Protein AF-A0A920AHR8-F1 (afdb_monomer)

Sequence (58 aa):
MDLQQREQSFRGYFSLETLTLRHRLFEGGWSAPMRRELFQRGDAVGVLPWDPKRMNWC

Secondary structure (DSSP, 8-state):
-EEEEEEEEEESSSEEEEEEEE-B-TTSSBPPPEEEEEEE-----------TTT----

Foldseek 3Di:
DAWDDKDFPDDDPKTKIKTFGWDADPVGDIDDTDIDIDTDDDDDDDDDDDDPVPPPDD

Mean predicted aligned error: 6.8 Å

Structure (mmCIF, N/CA/C/O backbone):
data_AF-A0A920AHR8-F1
#
_entry.id   AF-A0A920AHR8-F1
#
loop_
_atom_site.group_PDB
_atom_site.id
_atom_site.type_symbol
_atom_site.label_atom_id
_atom_site.label_alt_id
_atom_site.label_comp_id
_atom_site.label_asym_id
_atom_site.label_entity_id
_atom_site.label_seq_id
_atom_site.pdbx_PDB_ins_code
_atom_site.Cartn_x
_atom_site.Cartn_y
_atom_site.Cartn_z
_atom_site.occupancy
_atom_site.B_iso_or_equiv
_atom_site.auth_seq_id
_atom_site.auth_comp_id
_atom_site.auth_asym_id
_atom_site.auth_atom_id
_atom_site.pdbx_PDB_model_num
ATOM 1 N N . MET A 1 1 ? -15.260 -3.034 3.931 1.00 89.69 1 MET A N 1
ATOM 2 C CA . MET A 1 1 ? -14.322 -1.998 4.411 1.00 89.69 1 MET A CA 1
ATOM 3 C C . MET A 1 1 ? -15.121 -0.723 4.604 1.00 89.69 1 MET A C 1
ATOM 5 O O . MET A 1 1 ? -16.081 -0.543 3.869 1.00 89.69 1 MET A O 1
ATOM 9 N N . ASP A 1 2 ? -14.786 0.098 5.590 1.00 96.69 2 ASP A N 1
ATOM 10 C CA . ASP A 1 2 ? -15.464 1.367 5.872 1.00 96.69 2 ASP A CA 1
ATOM 11 C C . ASP A 1 2 ? -14.396 2.451 6.064 1.00 96.69 2 ASP A C 1
ATOM 13 O O . ASP A 1 2 ? -13.562 2.344 6.967 1.00 96.69 2 ASP A O 1
ATOM 17 N N . LEU A 1 3 ? -14.360 3.415 5.141 1.00 97.25 3 LEU A N 1
ATOM 18 C CA . LEU A 1 3 ? -13.371 4.488 5.095 1.00 97.25 3 LEU A CA 1
ATOM 19 C C . LEU A 1 3 ? -13.934 5.702 5.826 1.00 97.25 3 LEU A C 1
ATOM 21 O O . LEU A 1 3 ? -14.915 6.291 5.386 1.00 97.25 3 LEU A O 1
ATOM 25 N N . GLN A 1 4 ? -13.285 6.086 6.918 1.00 97.25 4 GLN A N 1
ATOM 26 C CA . GLN A 1 4 ? -13.741 7.186 7.763 1.00 97.25 4 GLN A CA 1
ATOM 27 C C . GLN A 1 4 ? -13.068 8.503 7.385 1.00 97.25 4 GLN A C 1
ATOM 29 O O . GLN A 1 4 ? -13.696 9.554 7.454 1.00 97.25 4 GLN A O 1
ATOM 34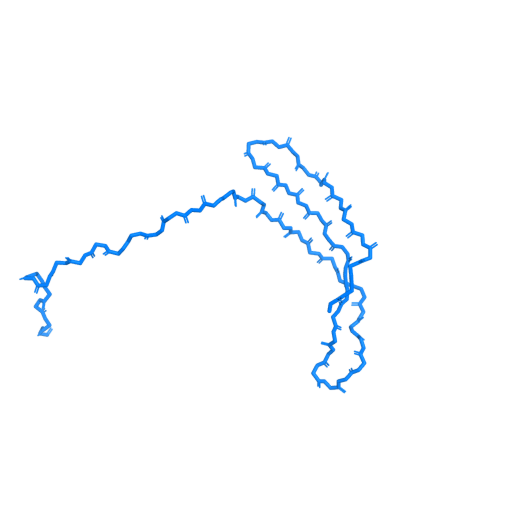 N N . GLN A 1 5 ? -11.799 8.455 6.971 1.00 96.94 5 GLN A N 1
ATOM 35 C CA . GLN A 1 5 ? -11.054 9.651 6.598 1.00 96.94 5 GLN A CA 1
ATOM 36 C C . GLN A 1 5 ? -9.948 9.341 5.590 1.00 96.94 5 GLN A C 1
ATOM 38 O O . GLN A 1 5 ? -9.323 8.277 5.638 1.00 96.94 5 GLN A O 1
ATOM 43 N N . ARG A 1 6 ? -9.689 10.305 4.704 1.00 95.81 6 ARG A N 1
ATOM 44 C CA . ARG A 1 6 ? -8.549 10.330 3.787 1.00 95.81 6 ARG A CA 1
ATOM 45 C C . ARG A 1 6 ? -7.888 11.702 3.858 1.00 95.81 6 ARG A C 1
ATOM 47 O O . ARG A 1 6 ? -8.556 12.717 3.695 1.00 95.81 6 ARG A O 1
ATOM 54 N N . GLU A 1 7 ? -6.579 11.711 4.054 1.00 95.88 7 GLU A N 1
ATOM 55 C CA . GLU A 1 7 ? -5.759 12.918 4.117 1.00 95.88 7 GLU A CA 1
ATOM 56 C C . GLU A 1 7 ? -4.578 12.788 3.160 1.00 95.88 7 GLU A C 1
ATOM 58 O O . GLU A 1 7 ? -3.916 11.751 3.116 1.00 95.88 7 GLU A O 1
ATOM 63 N N . GLN A 1 8 ? -4.279 13.851 2.417 1.00 91.94 8 GLN A N 1
ATOM 64 C CA . GLN A 1 8 ? -3.067 13.919 1.610 1.00 91.94 8 GLN A CA 1
ATOM 65 C C . GLN A 1 8 ? -1.928 14.433 2.500 1.00 91.94 8 GLN A C 1
ATOM 67 O O . GLN A 1 8 ? -1.730 15.638 2.633 1.00 91.94 8 GLN A O 1
ATOM 72 N N . SER A 1 9 ? -1.223 13.520 3.170 1.00 89.19 9 SER A N 1
ATOM 73 C CA . SER A 1 9 ? -0.209 13.866 4.174 1.00 89.19 9 SER A CA 1
ATOM 74 C C . SER A 1 9 ? 1.100 14.366 3.561 1.00 89.19 9 SER A C 1
ATOM 76 O O . SER A 1 9 ? 1.833 15.103 4.215 1.00 89.19 9 SER A O 1
ATOM 78 N N . PHE A 1 10 ? 1.394 14.011 2.305 1.00 90.12 10 PHE A N 1
ATOM 79 C CA . PHE A 1 10 ? 2.526 14.563 1.559 1.00 90.12 10 PHE A CA 1
ATOM 80 C C . PHE A 1 10 ? 2.269 14.577 0.047 1.00 90.12 10 PHE A C 1
ATOM 82 O O . PHE A 1 10 ? 1.701 13.634 -0.510 1.00 90.12 10 PHE A O 1
ATOM 89 N N . ARG A 1 11 ? 2.733 15.632 -0.637 1.00 85.50 11 ARG A N 1
ATOM 90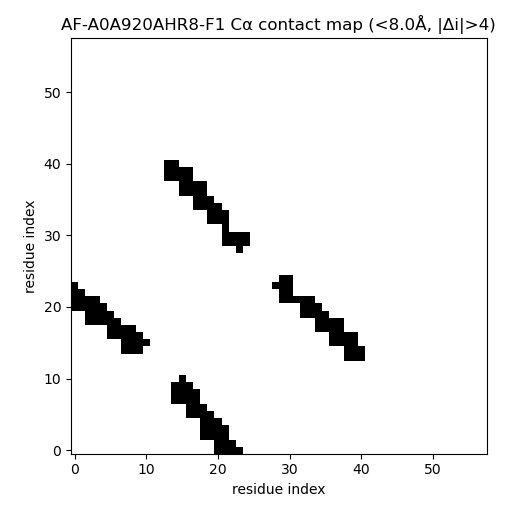 C CA . ARG A 1 11 ? 2.619 15.784 -2.094 1.00 85.50 11 ARG A CA 1
ATOM 91 C C . ARG A 1 11 ? 3.925 16.315 -2.694 1.00 85.50 11 ARG A C 1
ATOM 93 O O . ARG A 1 11 ? 4.160 17.519 -2.699 1.00 85.50 11 ARG A O 1
ATOM 100 N N . GLY A 1 12 ? 4.750 15.405 -3.209 1.00 84.50 12 GLY A N 1
ATOM 101 C CA . GLY A 1 12 ? 5.987 15.702 -3.937 1.00 84.50 12 GLY A CA 1
ATOM 102 C C . GLY A 1 12 ? 6.107 14.840 -5.197 1.00 84.50 12 GLY A C 1
ATOM 103 O O . GLY A 1 12 ? 5.099 14.540 -5.831 1.00 84.50 12 GLY A O 1
ATOM 104 N N . TYR A 1 13 ? 7.325 14.409 -5.552 1.00 77.69 13 TYR A N 1
ATOM 105 C CA . TYR A 1 13 ? 7.539 13.454 -6.657 1.00 77.69 13 TYR A CA 1
ATOM 106 C C . TYR A 1 13 ? 6.757 12.140 -6.459 1.00 77.69 13 TYR A C 1
ATOM 108 O O . TYR A 1 13 ? 6.252 11.560 -7.415 1.00 77.69 13 TYR A O 1
ATOM 116 N N . PHE A 1 14 ? 6.592 11.725 -5.203 1.00 79.19 14 PHE A N 1
ATOM 117 C CA . PHE A 1 14 ? 5.612 10.727 -4.786 1.00 79.19 14 PHE A CA 1
ATOM 118 C C . PHE A 1 14 ? 4.582 11.380 -3.858 1.00 79.19 14 PHE A C 1
ATOM 120 O O . PHE A 1 14 ? 4.888 12.375 -3.187 1.00 79.19 14 PHE A O 1
ATOM 127 N N . SER A 1 15 ? 3.377 10.815 -3.790 1.00 88.06 15 SER A N 1
ATOM 128 C CA . SER A 1 15 ? 2.365 11.207 -2.806 1.00 88.06 15 SER A CA 1
ATOM 129 C C . SER A 1 15 ? 2.262 10.187 -1.676 1.00 88.06 15 SER A C 1
ATOM 131 O O . SER A 1 15 ? 2.443 8.984 -1.866 1.00 88.06 15 SER A O 1
ATOM 133 N N . LEU A 1 16 ? 1.965 10.686 -0.480 1.00 93.12 16 LEU A N 1
ATOM 134 C CA . LEU A 1 16 ? 1.583 9.876 0.667 1.00 93.12 16 LEU A CA 1
ATOM 135 C C . LEU A 1 16 ? 0.155 10.256 1.042 1.00 93.12 16 LEU A C 1
ATOM 137 O O . LEU A 1 16 ? -0.159 11.439 1.204 1.00 93.12 16 LEU A O 1
ATOM 141 N N . GLU A 1 17 ? -0.699 9.254 1.188 1.00 94.81 17 GLU A N 1
ATOM 142 C CA . GLU A 1 17 ? -2.029 9.427 1.757 1.00 94.81 17 GLU A CA 1
ATOM 143 C C . GLU A 1 17 ? -2.111 8.727 3.106 1.00 94.81 17 GLU A C 1
ATOM 145 O O . GLU A 1 17 ? -1.628 7.612 3.272 1.00 94.81 17 GLU A O 1
ATOM 150 N N . THR A 1 18 ? -2.772 9.353 4.070 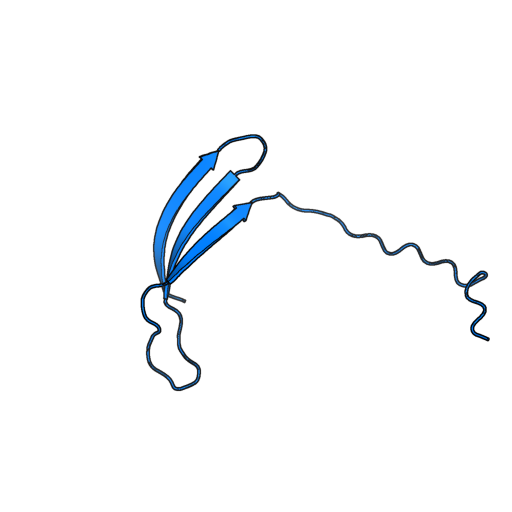1.00 96.56 18 THR A N 1
ATOM 151 C CA . THR A 1 18 ? -3.169 8.693 5.310 1.00 96.56 18 THR A CA 1
ATOM 152 C C . THR A 1 18 ? -4.643 8.324 5.218 1.00 96.56 18 THR A C 1
ATOM 154 O O . THR A 1 18 ? -5.488 9.171 4.927 1.00 96.56 18 THR A O 1
ATOM 157 N N . LEU A 1 19 ? -4.959 7.058 5.480 1.00 97.12 19 LEU A N 1
ATOM 158 C CA . LEU A 1 19 ? -6.323 6.544 5.550 1.00 97.12 19 LEU A CA 1
ATOM 159 C C . LEU A 1 19 ? -6.646 6.133 6.985 1.00 97.12 19 LEU A C 1
ATOM 161 O O . LEU A 1 19 ? -5.912 5.340 7.582 1.00 97.12 19 LEU A O 1
ATOM 165 N N . THR A 1 20 ? -7.779 6.609 7.494 1.00 97.94 20 THR A N 1
ATOM 166 C CA . THR A 1 20 ? -8.403 6.087 8.714 1.00 97.94 20 THR A CA 1
ATOM 167 C C . THR A 1 20 ? -9.608 5.264 8.305 1.00 97.94 20 THR A C 1
ATOM 169 O O . THR A 1 20 ? -10.525 5.761 7.648 1.00 97.94 20 THR A O 1
ATOM 172 N N . LEU A 1 21 ? -9.594 3.980 8.643 1.00 98.00 21 LEU A N 1
ATOM 173 C CA . LEU A 1 21 ? -10.601 3.039 8.168 1.00 98.00 21 LEU A CA 1
ATOM 174 C C . LEU A 1 21 ? -10.797 1.884 9.144 1.00 98.00 21 LEU A C 1
ATOM 176 O O . LEU A 1 21 ? -9.953 1.619 9.996 1.00 98.00 21 LEU A O 1
ATOM 180 N N . ARG A 1 22 ? -11.886 1.143 8.972 1.00 98.25 22 ARG A N 1
ATOM 181 C CA . ARG A 1 22 ? -12.122 -0.131 9.658 1.00 98.25 22 ARG A CA 1
ATOM 182 C C . ARG A 1 22 ? -12.518 -1.221 8.668 1.00 98.25 22 ARG A C 1
ATOM 184 O O . ARG A 1 22 ? -12.985 -0.962 7.555 1.00 98.25 22 ARG A O 1
ATOM 191 N N . HIS A 1 23 ? -12.331 -2.470 9.069 1.00 97.62 23 HIS A N 1
ATOM 192 C CA . HIS A 1 23 ? -12.686 -3.636 8.262 1.00 97.62 23 HIS A CA 1
ATOM 193 C C . HIS A 1 23 ? -13.452 -4.663 9.094 1.00 97.62 23 HIS A C 1
ATOM 195 O O . HIS A 1 23 ? -13.461 -4.597 10.324 1.00 97.62 23 HIS A O 1
ATOM 201 N N . ARG A 1 24 ? -14.150 -5.576 8.413 1.00 97.88 24 ARG A N 1
ATOM 202 C CA . ARG A 1 24 ? -14.816 -6.698 9.076 1.00 97.88 24 ARG A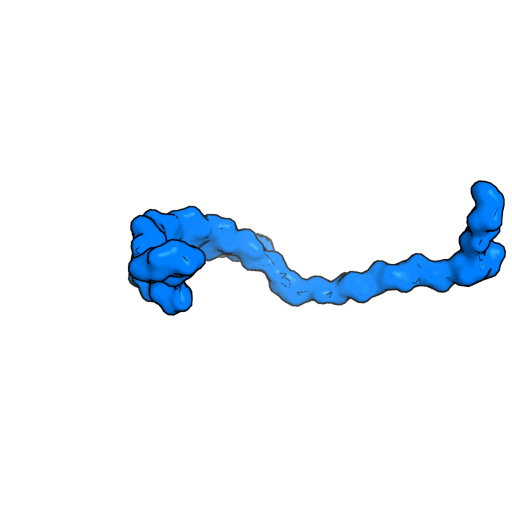 CA 1
ATOM 203 C C 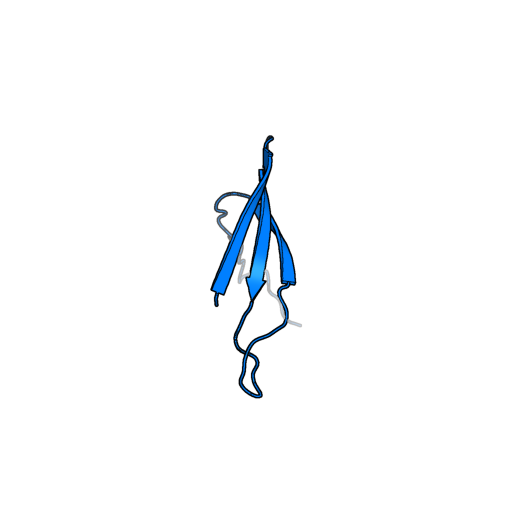. ARG A 1 24 ? -13.747 -7.667 9.564 1.00 97.88 24 ARG A C 1
ATOM 205 O O . ARG A 1 24 ? -12.856 -8.006 8.790 1.00 97.88 24 ARG A O 1
ATOM 212 N N . LEU A 1 25 ? -13.838 -8.066 10.828 1.00 97.81 25 LEU A N 1
ATOM 213 C CA . LEU A 1 25 ? -12.962 -9.092 11.384 1.00 97.81 25 LEU A CA 1
ATOM 214 C C . LEU A 1 25 ? -13.459 -10.471 10.945 1.00 97.81 25 LEU A C 1
ATOM 216 O O . LEU A 1 25 ? -14.652 -10.649 10.688 1.00 97.81 25 LEU A O 1
ATOM 220 N N . PHE A 1 26 ? -12.550 -11.444 10.888 1.00 97.06 26 PHE A N 1
ATOM 221 C CA . PHE A 1 26 ? -12.893 -12.828 10.549 1.00 97.06 26 PHE A CA 1
ATOM 222 C C . PHE A 1 26 ? -13.874 -13.449 11.549 1.00 97.06 26 PHE A C 1
ATOM 224 O O . PHE A 1 26 ? -14.791 -14.151 11.143 1.00 97.06 26 PHE A O 1
ATOM 231 N N . GLU A 1 27 ? -13.743 -13.117 12.833 1.00 97.00 27 GLU A N 1
ATOM 232 C CA . GLU A 1 27 ? -14.668 -13.542 13.896 1.00 97.00 27 GLU A CA 1
ATOM 233 C C . GLU A 1 27 ? -16.002 -12.767 13.888 1.00 97.00 27 GLU A C 1
ATOM 235 O O . GLU A 1 27 ? -16.841 -12.932 14.769 1.00 97.00 27 GLU A O 1
ATOM 240 N N . GLY A 1 28 ? -16.223 -11.912 12.885 1.00 95.44 28 GLY A N 1
ATOM 241 C CA . GLY A 1 28 ? -17.385 -11.038 12.798 1.00 95.44 28 GLY A CA 1
ATOM 242 C C . GLY A 1 28 ? -17.179 -9.689 13.492 1.00 95.44 28 GLY A C 1
ATOM 243 O O . GLY A 1 28 ? -16.138 -9.384 14.063 1.00 95.44 28 GLY A O 1
ATOM 244 N N . GLY A 1 29 ? -18.176 -8.810 13.392 1.00 97.12 29 GLY A N 1
ATOM 245 C CA . GLY A 1 29 ? -18.065 -7.444 13.915 1.00 97.12 29 GLY A CA 1
ATOM 246 C C . GLY A 1 29 ? -17.167 -6.532 13.068 1.00 97.12 29 GLY A C 1
ATOM 247 O O . GLY A 1 29 ? -17.022 -6.726 11.858 1.00 97.12 29 GLY A O 1
ATOM 248 N N . TRP A 1 30 ? -16.635 -5.477 13.684 1.00 98.00 30 TRP A N 1
ATOM 249 C CA . TRP A 1 30 ? -15.763 -4.481 13.054 1.00 98.00 30 TRP A CA 1
ATOM 250 C C . TRP A 1 30 ? -14.472 -4.334 13.854 1.00 98.00 30 TRP A C 1
ATOM 252 O O . TRP A 1 30 ? -14.505 -4.358 15.081 1.00 98.00 30 TRP A O 1
ATOM 262 N N . SER A 1 31 ? -13.353 -4.110 13.163 1.00 97.50 31 SER A N 1
ATOM 263 C CA . SER A 1 31 ? -12.112 -3.692 13.812 1.00 97.50 31 SER A CA 1
ATOM 264 C C . SER A 1 31 ? -12.277 -2.320 14.471 1.00 97.50 31 SER A C 1
ATOM 266 O O . SER A 1 31 ? -13.110 -1.510 14.049 1.00 97.50 31 SER A O 1
ATOM 268 N N . ALA A 1 32 ? -11.406 -2.010 15.432 1.00 97.75 32 ALA A N 1
ATOM 269 C CA . ALA A 1 32 ? -11.157 -0.619 15.794 1.00 97.75 32 ALA A CA 1
ATOM 270 C C . ALA A 1 32 ? -10.705 0.181 14.549 1.00 97.75 32 ALA A C 1
ATOM 272 O O . ALA A 1 32 ? -10.156 -0.417 13.606 1.00 97.75 32 ALA A O 1
ATOM 273 N N . PRO A 1 33 ? -10.931 1.508 14.513 1.00 97.75 33 PRO A N 1
ATOM 274 C CA . PRO A 1 33 ? -10.340 2.366 13.497 1.00 97.75 33 PRO A CA 1
ATOM 275 C C . PRO A 1 33 ? -8.825 2.179 13.462 1.00 97.75 33 PRO A C 1
ATOM 277 O O . PRO A 1 33 ? -8.158 2.193 14.495 1.00 97.75 33 PRO A O 1
ATOM 280 N N . MET A 1 34 ? -8.284 1.990 12.265 1.00 97.56 34 MET A N 1
ATOM 281 C CA . MET A 1 34 ? -6.854 1.843 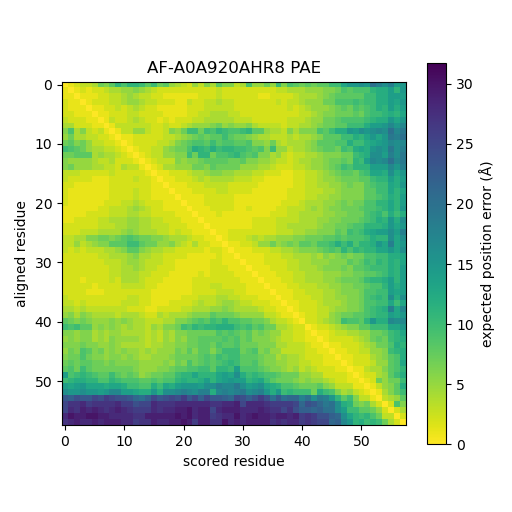12.040 1.00 97.56 34 MET A CA 1
ATOM 282 C C . MET A 1 34 ? -6.357 2.897 11.062 1.00 97.56 34 MET A C 1
ATOM 284 O O . MET A 1 34 ? -7.049 3.252 10.106 1.00 97.56 34 MET A O 1
ATOM 288 N N . ARG A 1 35 ? -5.127 3.355 11.304 1.00 97.50 35 ARG A N 1
ATOM 289 C CA . ARG A 1 35 ? -4.414 4.308 10.458 1.00 97.50 35 ARG A CA 1
ATOM 290 C C . ARG A 1 35 ? -3.459 3.568 9.521 1.00 97.50 35 ARG A C 1
ATOM 292 O O . ARG A 1 35 ? -2.726 2.666 9.946 1.00 97.50 35 ARG A O 1
ATOM 299 N N . ARG A 1 36 ? -3.487 3.926 8.239 1.00 97.12 36 ARG A N 1
ATOM 300 C CA . ARG A 1 36 ? -2.614 3.378 7.194 1.00 97.12 36 ARG A CA 1
ATOM 301 C C . ARG A 1 36 ? -2.001 4.507 6.387 1.00 97.12 36 ARG A C 1
ATOM 303 O O . ARG A 1 36 ? -2.724 5.373 5.908 1.00 97.12 36 ARG A O 1
ATOM 310 N N . GLU A 1 37 ? -0.688 4.464 6.230 1.00 95.81 37 GLU A N 1
ATOM 311 C CA . GLU A 1 37 ? 0.050 5.351 5.337 1.00 95.81 37 GLU A CA 1
ATOM 312 C C . GLU A 1 37 ? 0.234 4.637 3.999 1.00 95.81 37 GLU A C 1
ATOM 314 O O . GLU A 1 37 ? 0.798 3.544 3.927 1.00 95.81 37 GLU A O 1
ATOM 319 N N . LEU A 1 38 ? -0.319 5.226 2.946 1.00 93.75 38 LEU A N 1
ATOM 320 C CA . LEU A 1 38 ? -0.358 4.674 1.607 1.00 93.75 38 LEU A CA 1
ATOM 321 C C . LEU A 1 38 ? 0.622 5.443 0.728 1.00 93.75 38 LEU A C 1
ATOM 323 O O . LEU A 1 38 ? 0.365 6.583 0.334 1.00 93.75 38 LEU A O 1
ATOM 327 N N . PHE A 1 39 ? 1.757 4.813 0.435 1.00 92.44 39 PHE A N 1
ATOM 328 C CA . PHE A 1 39 ? 2.737 5.355 -0.495 1.00 92.44 39 PHE A CA 1
ATOM 329 C C . PHE A 1 39 ? 2.230 5.180 -1.926 1.00 92.44 39 PHE A C 1
ATOM 331 O O . PHE A 1 39 ? 2.133 4.065 -2.439 1.00 92.44 39 PHE A O 1
ATOM 338 N N . GLN A 1 40 ? 1.887 6.290 -2.566 1.00 88.00 40 GLN A N 1
ATOM 339 C CA . GLN A 1 40 ? 1.395 6.303 -3.930 1.00 88.00 40 GLN A CA 1
ATOM 340 C C . GLN A 1 40 ? 2.568 6.475 -4.887 1.00 88.00 40 GLN A C 1
ATOM 342 O O . GLN A 1 40 ? 3.097 7.567 -5.108 1.00 88.00 40 GLN A O 1
ATOM 347 N N . ARG A 1 41 ? 2.950 5.349 -5.481 1.00 83.69 41 ARG A N 1
ATOM 348 C CA . ARG A 1 41 ? 3.757 5.291 -6.692 1.00 83.69 41 ARG A CA 1
ATOM 349 C C . ARG A 1 41 ? 2.807 4.856 -7.799 1.00 83.69 41 ARG A C 1
ATOM 351 O O . ARG A 1 41 ? 2.088 3.882 -7.599 1.00 83.69 41 ARG A O 1
ATOM 358 N N . GLY A 1 42 ? 2.756 5.608 -8.897 1.00 85.38 42 GLY A N 1
ATOM 359 C CA . GLY A 1 42 ? 1.899 5.279 -10.038 1.00 85.38 42 GLY A CA 1
ATOM 360 C C . GLY A 1 42 ? 2.166 3.878 -10.599 1.00 85.38 42 GLY A C 1
ATOM 361 O O . GLY A 1 42 ? 3.034 3.145 -10.115 1.00 85.38 42 GLY A O 1
ATOM 362 N N . ASP A 1 43 ? 1.419 3.518 -11.635 1.00 91.44 43 ASP A N 1
ATOM 363 C CA . ASP A 1 43 ? 1.463 2.172 -12.199 1.00 91.44 43 ASP A CA 1
ATOM 364 C C . ASP A 1 43 ? 2.864 1.785 -12.690 1.00 91.44 43 ASP A C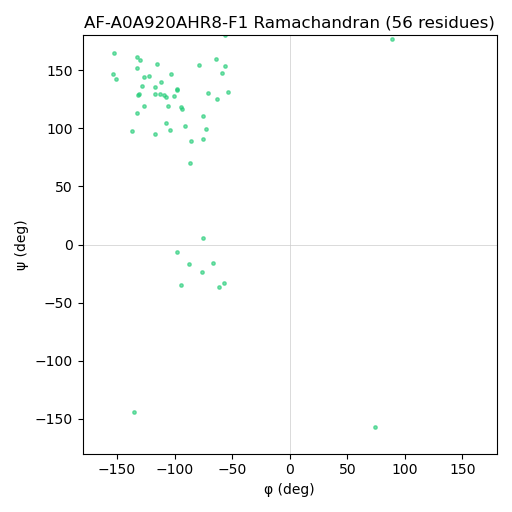 1
ATOM 366 O O . ASP A 1 43 ? 3.652 2.612 -13.156 1.00 91.44 43 ASP A O 1
ATOM 370 N N . ALA A 1 44 ? 3.175 0.495 -12.580 1.00 92.12 44 ALA A N 1
ATOM 371 C CA . ALA A 1 44 ? 4.441 -0.071 -13.018 1.00 92.12 44 ALA A CA 1
ATOM 372 C C . ALA A 1 44 ? 4.206 -1.345 -13.833 1.00 92.12 44 ALA A C 1
ATOM 374 O O . ALA A 1 44 ? 3.240 -2.074 -13.609 1.00 92.12 44 ALA A O 1
ATOM 375 N N . VAL A 1 45 ? 5.129 -1.631 -14.752 1.00 95.31 45 VAL A N 1
ATOM 376 C CA . VAL A 1 45 ? 5.136 -2.856 -15.560 1.00 95.31 45 VAL A CA 1
ATOM 377 C C . VAL A 1 45 ? 6.290 -3.741 -15.103 1.00 95.31 45 VAL A C 1
ATOM 379 O O . VAL A 1 45 ? 7.430 -3.287 -15.011 1.00 95.31 45 VAL A O 1
ATOM 382 N N . GLY A 1 46 ? 5.990 -5.007 -14.812 1.00 94.94 46 GLY A N 1
ATOM 383 C CA . GLY A 1 46 ? 6.987 -6.035 -14.525 1.00 94.94 46 GLY A CA 1
ATOM 384 C C . GLY A 1 46 ? 7.275 -6.874 -15.766 1.00 94.94 46 GLY A C 1
ATOM 385 O O . GLY A 1 46 ? 6.350 -7.322 -16.438 1.00 94.94 46 GLY A O 1
ATOM 386 N N . VAL A 1 47 ? 8.554 -7.112 -16.052 1.00 95.69 47 VAL A N 1
ATOM 387 C CA . VAL A 1 47 ? 9.003 -8.062 -17.077 1.00 95.69 47 VAL A CA 1
ATOM 388 C C . VAL A 1 47 ? 9.788 -9.156 -16.371 1.00 95.69 47 VAL A C 1
ATOM 390 O O . VAL A 1 47 ? 10.615 -8.854 -15.513 1.00 95.69 47 VAL A O 1
ATOM 393 N N . LEU A 1 48 ? 9.541 -10.413 -16.739 1.00 93.81 48 LEU A N 1
ATOM 394 C CA . LEU A 1 48 ? 10.374 -11.546 -16.348 1.00 93.81 48 LEU A CA 1
ATOM 395 C C . LEU A 1 48 ? 11.227 -11.955 -17.556 1.00 93.81 48 LEU A C 1
ATOM 397 O O . LEU A 1 48 ? 10.720 -12.646 -18.442 1.00 93.81 48 LEU A O 1
ATOM 401 N N . PRO A 1 49 ? 12.499 -11.527 -17.637 1.00 89.62 49 PRO A N 1
ATOM 402 C CA . PRO A 1 49 ? 13.406 -12.024 -18.658 1.00 89.62 49 PRO A CA 1
ATOM 403 C C . PRO A 1 49 ? 13.620 -13.524 -18.460 1.00 89.62 49 PRO A C 1
ATOM 405 O O . PRO A 1 49 ? 14.002 -13.969 -17.378 1.00 89.62 49 PRO A O 1
ATOM 408 N N . TRP A 1 50 ? 13.369 -14.296 -19.511 1.00 88.88 50 TRP A N 1
ATOM 409 C CA . TRP A 1 50 ? 13.477 -15.747 -19.500 1.00 88.88 50 TRP A CA 1
ATOM 410 C C . TRP A 1 50 ? 14.390 -16.206 -20.638 1.00 88.88 50 TRP A C 1
ATOM 412 O O . TRP A 1 50 ? 14.098 -15.948 -21.806 1.00 88.88 50 TRP A O 1
ATOM 422 N N . ASP A 1 51 ? 15.492 -16.881 -20.297 1.00 88.62 51 ASP A N 1
ATOM 423 C CA . ASP A 1 51 ? 16.386 -17.539 -21.256 1.00 88.62 51 ASP A CA 1
ATOM 424 C C . ASP A 1 51 ? 16.391 -19.059 -21.003 1.00 88.62 51 ASP A C 1
ATOM 426 O O . ASP A 1 51 ? 17.153 -19.549 -20.161 1.00 88.62 51 ASP A O 1
ATOM 430 N N . PRO A 1 52 ? 15.567 -19.833 -21.734 1.00 82.56 52 PRO A N 1
ATOM 431 C CA . PRO A 1 52 ? 15.46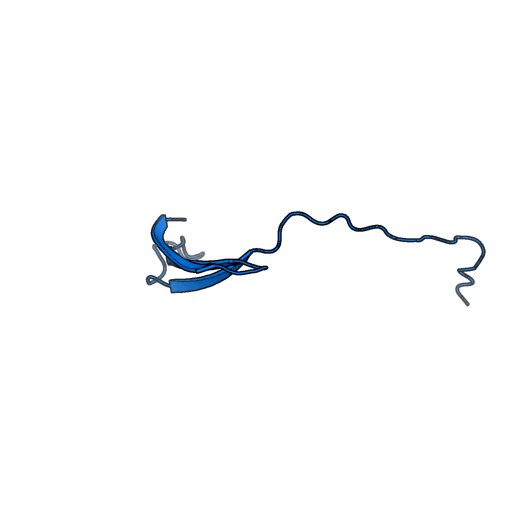6 -21.275 -21.537 1.00 82.56 52 PRO A CA 1
ATOM 432 C C . PRO A 1 52 ? 16.741 -22.039 -21.914 1.00 82.56 52 PRO A C 1
ATOM 434 O O . PRO A 1 52 ? 16.876 -23.193 -21.524 1.00 82.56 52 PRO A O 1
ATOM 437 N N . LYS A 1 53 ? 17.678 -21.437 -22.662 1.00 83.88 53 LYS A N 1
ATOM 438 C CA . LYS A 1 53 ? 18.911 -22.110 -23.104 1.00 83.88 53 LYS A CA 1
ATOM 439 C C . LYS A 1 53 ? 20.047 -22.012 -22.087 1.00 83.88 53 LYS A C 1
ATOM 441 O O . LYS A 1 53 ? 21.010 -22.762 -22.196 1.00 83.88 53 LYS A O 1
ATOM 446 N N . ARG A 1 54 ? 19.952 -21.092 -21.121 1.00 69.12 54 ARG A N 1
ATOM 447 C CA . ARG A 1 54 ? 20.924 -20.931 -20.026 1.00 69.12 54 ARG A CA 1
ATOM 448 C C . ARG A 1 54 ? 20.494 -21.597 -18.723 1.00 69.12 54 ARG A C 1
ATOM 450 O O . ARG A 1 54 ? 21.290 -21.637 -17.788 1.00 69.12 54 ARG A O 1
ATOM 457 N N . MET A 1 55 ? 19.271 -22.124 -18.642 1.00 61.31 55 MET A N 1
ATOM 458 C CA . MET A 1 55 ? 18.774 -22.766 -17.427 1.00 61.31 55 MET A CA 1
ATOM 459 C C . MET A 1 55 ? 19.178 -24.245 -17.388 1.00 61.31 55 MET A C 1
ATOM 461 O O . MET A 1 55 ? 18.358 -25.149 -17.535 1.00 61.31 55 MET A O 1
ATOM 465 N N . ASN A 1 56 ? 20.477 -24.475 -17.201 1.00 54.09 56 ASN A N 1
ATOM 466 C CA . ASN A 1 56 ? 21.023 -25.790 -16.896 1.00 54.09 56 ASN A CA 1
ATOM 467 C C . ASN A 1 56 ? 20.702 -26.089 -15.427 1.00 54.09 56 ASN A C 1
ATOM 469 O O . ASN A 1 56 ? 21.460 -25.705 -14.538 1.00 54.09 56 ASN A O 1
ATOM 473 N N . TRP A 1 57 ? 19.563 -26.729 -15.166 1.00 60.81 57 TRP A N 1
ATOM 474 C CA . TRP A 1 57 ? 19.341 -27.391 -13.882 1.00 60.81 57 TRP A CA 1
ATOM 475 C C . TRP A 1 57 ? 20.198 -28.656 -13.856 1.00 60.81 57 TRP A C 1
ATOM 477 O O . TRP A 1 57 ? 19.834 -29.666 -14.457 1.00 60.81 57 TRP A O 1
ATOM 487 N N . CYS A 1 58 ? 21.345 -28.562 -13.191 1.00 53.72 58 CYS A N 1
ATOM 488 C CA . CYS A 1 58 ? 22.038 -29.685 -12.574 1.00 53.72 58 CYS A CA 1
ATOM 489 C C . CYS A 1 58 ? 22.094 -29.419 -11.073 1.00 53.72 58 CYS A C 1
ATOM 491 O O . CYS A 1 58 ? 22.404 -28.262 -10.708 1.00 53.72 58 CYS A O 1
#

Nearest PDB structures (foldseek):
  9drd-assembly1_C  TM=9.341E-01  e=5.222E-04  Klebsiella pneumoniae
  9dre-assembly3_F  TM=9.390E-01  e=7.905E-04  Klebsiella pneumoniae
  1khz-assembly1_B  TM=9.578E-01  e=1.196E-03  Escherichia coli
  1khz-assembly1_A  TM=8.716E-01  e=5.596E-04  Escherichia coli
  9b1z-assembly1_B  TM=7.813E-01  e=8.470E-04  Klebsiella pneumoniae

Solvent-accessible surface area (backbone atoms only — not comparable to full-atom values): 3889 Å² total; per-residue (Å²): 118,47,80,77,44,79,42,80,76,40,85,65,102,52,36,32,34,38,37,35,28,30,40,70,40,94,93,52,72,66,48,71,79,41,82,44,82,44,78,47,70,77,91,83,87,86,80,82,91,80,62,82,89,75,64,77,89,124

Radius of gyration: 20.07 Å; Cα contacts (8 Å, |Δi|>4): 78; chains: 1; bounding box: 40×46×39 Å
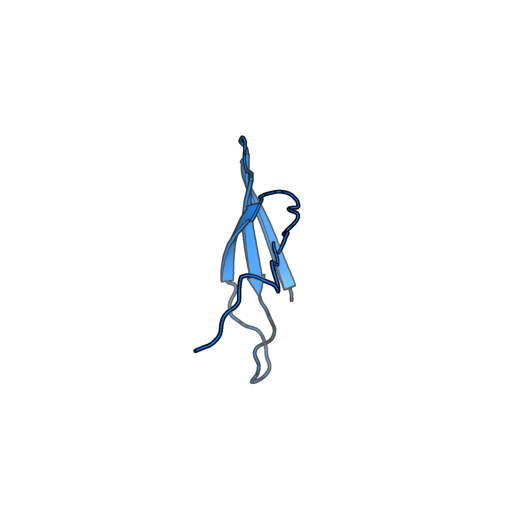
pLDDT: mean 90.17, std 10.76, range [53.72, 98.25]